Protein AF-A0A7V8A5J1-F1 (afdb_monomer)

Secondary structure (DSSP, 8-state):
-EEPEETTEEHHHHHHHHHHHHHHHHHHHHTT-S---THHHHHHHHHHHHHHHHHHHHHHHHHTTSSEE-

pLDDT: mean 96.16, std 3.03, range [82.56, 98.62]

Sequence (70 aa):
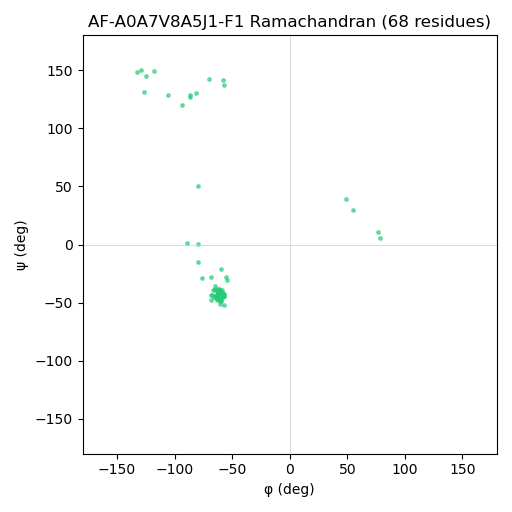MIIPVIFGQPIHVWFGMVLFLMLILQVLIAKKLVPIPFKWHRRLGYLILISAFFHGLVGVGLNFGFFSIG

Foldseek 3Di:
DEFEDDPNHGVLVVLVVVLVVLVVVLVCVVVVVDVDDCVVNVVSVVVSVVSVVVSVVVVVCVVVVVYDYD

Structure (mmCIF, N/CA/C/O backbone):
data_AF-A0A7V8A5J1-F1
#
_entry.id   AF-A0A7V8A5J1-F1
#
loop_
_atom_site.group_PDB
_atom_site.id
_atom_site.type_symbol
_atom_site.label_atom_id
_atom_site.label_alt_id
_atom_site.label_comp_id
_atom_site.label_asym_id
_atom_site.label_entity_id
_atom_site.label_seq_id
_atom_site.pdbx_PDB_ins_code
_atom_site.Cartn_x
_atom_site.Cartn_y
_atom_site.Cartn_z
_atom_site.occupancy
_atom_site.B_iso_or_equiv
_atom_site.auth_seq_id
_atom_site.auth_comp_id
_atom_site.auth_asym_id
_atom_site.auth_atom_id
_atom_site.pdbx_PDB_model_num
ATOM 1 N N . MET A 1 1 ? 17.200 -0.136 -12.745 1.00 84.69 1 MET A N 1
ATOM 2 C CA . MET A 1 1 ? 16.897 -1.452 -12.116 1.00 84.69 1 MET A CA 1
ATOM 3 C C . MET A 1 1 ? 15.629 -2.008 -12.745 1.00 84.69 1 MET A C 1
ATOM 5 O O . MET A 1 1 ? 14.741 -1.221 -13.049 1.00 84.69 1 MET A O 1
ATOM 9 N N . ILE A 1 2 ? 15.574 -3.321 -12.975 1.00 90.50 2 ILE A N 1
ATOM 10 C CA . ILE A 1 2 ? 14.448 -3.976 -13.650 1.00 90.50 2 ILE A CA 1
ATOM 11 C C . ILE A 1 2 ? 13.366 -4.330 -12.625 1.00 90.50 2 ILE A C 1
ATOM 13 O O . ILE A 1 2 ? 13.656 -4.953 -11.604 1.00 90.50 2 ILE A O 1
ATOM 17 N N . ILE A 1 3 ? 12.129 -3.928 -12.901 1.00 91.19 3 ILE A N 1
ATOM 18 C CA . ILE A 1 3 ? 10.940 -4.264 -12.123 1.00 91.19 3 ILE A CA 1
ATOM 19 C C . ILE A 1 3 ? 10.298 -5.504 -12.748 1.00 91.19 3 ILE A C 1
ATOM 21 O O . ILE A 1 3 ? 9.903 -5.437 -13.911 1.00 91.19 3 ILE A O 1
ATOM 25 N N . PRO A 1 4 ? 10.1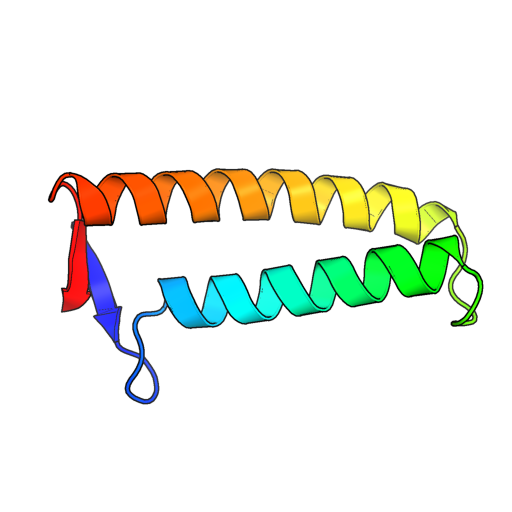55 -6.613 -12.004 1.00 94.19 4 PRO A N 1
ATOM 26 C CA . PRO A 1 4 ? 9.622 -7.847 -12.561 1.00 94.19 4 PRO A CA 1
ATOM 27 C C . PRO A 1 4 ? 8.129 -7.727 -12.881 1.00 94.19 4 PRO A C 1
ATOM 29 O O . PRO A 1 4 ? 7.355 -7.142 -12.109 1.00 94.19 4 PRO A O 1
ATOM 32 N N . VAL A 1 5 ? 7.723 -8.347 -13.986 1.00 95.69 5 VAL A N 1
ATOM 33 C CA . VAL A 1 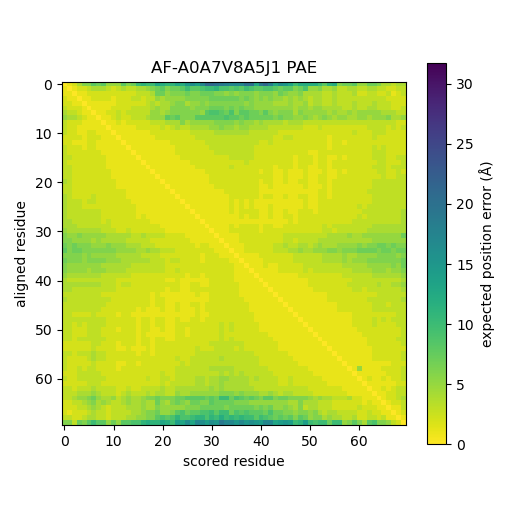5 ? 6.321 -8.612 -14.312 1.00 95.69 5 VAL A CA 1
ATOM 34 C C . VAL A 1 5 ? 5.886 -9.926 -13.672 1.00 95.69 5 VAL A C 1
ATOM 36 O O . VAL A 1 5 ? 6.506 -10.973 -13.843 1.00 95.69 5 VAL A O 1
ATOM 39 N N . ILE A 1 6 ? 4.790 -9.868 -12.922 1.00 94.25 6 ILE A N 1
ATOM 40 C CA . ILE A 1 6 ? 4.170 -11.016 -12.263 1.00 94.25 6 ILE A CA 1
ATOM 41 C C . ILE A 1 6 ? 2.700 -11.025 -12.684 1.00 94.25 6 ILE A C 1
ATOM 43 O O . ILE A 1 6 ? 2.045 -9.988 -12.650 1.00 94.25 6 ILE A O 1
ATOM 47 N N . PHE A 1 7 ? 2.176 -12.172 -13.122 1.00 92.75 7 PHE A N 1
ATOM 48 C CA . PHE A 1 7 ? 0.786 -12.302 -13.596 1.00 92.75 7 PHE A CA 1
ATOM 49 C C . PHE A 1 7 ? 0.365 -11.221 -14.617 1.00 92.75 7 PHE A C 1
ATOM 51 O O . PHE A 1 7 ? -0.745 -10.698 -14.569 1.00 92.75 7 PHE A O 1
ATOM 58 N N . GLY A 1 8 ? 1.270 -10.857 -15.533 1.00 92.94 8 GLY A N 1
ATOM 59 C CA . GLY A 1 8 ? 0.994 -9.907 -16.617 1.00 92.94 8 GLY A CA 1
ATOM 60 C C . GLY A 1 8 ? 1.001 -8.429 -16.219 1.00 92.94 8 GLY A C 1
ATOM 61 O O . GLY A 1 8 ? 0.693 -7.588 -17.058 1.00 92.94 8 GLY A O 1
ATOM 62 N N . GLN A 1 9 ? 1.356 -8.091 -14.975 1.00 94.75 9 GLN A N 1
ATOM 63 C CA . GLN A 1 9 ? 1.504 -6.704 -14.526 1.00 94.75 9 GLN A CA 1
ATOM 64 C C . GLN A 1 9 ? 2.820 -6.499 -13.756 1.00 94.75 9 GLN A C 1
ATOM 66 O O . GLN A 1 9 ? 3.280 -7.416 -13.068 1.00 94.75 9 GLN A O 1
ATOM 71 N N . PRO A 1 10 ? 3.444 -5.309 -13.820 1.00 95.25 10 PRO A N 1
ATOM 72 C CA . PRO A 1 10 ? 4.622 -5.000 -13.014 1.00 95.25 10 PRO A CA 1
ATOM 73 C C . PRO A 1 10 ? 4.323 -5.143 -11.519 1.00 95.25 10 PRO A C 1
ATOM 75 O O . PRO A 1 10 ? 3.265 -4.712 -11.052 1.00 95.25 10 PRO A O 1
ATOM 78 N N . ILE A 1 11 ? 5.273 -5.657 -10.731 1.00 95.12 11 ILE A N 1
ATOM 79 C CA . ILE A 1 11 ? 5.100 -5.801 -9.271 1.00 95.12 11 ILE A CA 1
ATOM 80 C C . ILE A 1 11 ? 4.740 -4.475 -8.577 1.00 95.12 11 ILE A C 1
ATOM 82 O O . ILE A 1 11 ? 4.018 -4.467 -7.582 1.00 95.12 11 ILE A O 1
ATOM 86 N N . HIS A 1 12 ? 5.169 -3.342 -9.142 1.00 95.56 12 HIS A N 1
ATOM 87 C CA . HIS A 1 12 ? 4.790 -2.006 -8.683 1.00 95.56 12 HIS A CA 1
ATOM 88 C C . HIS A 1 12 ? 3.266 -1.773 -8.707 1.00 95.56 12 HIS A C 1
ATOM 90 O O . HIS A 1 12 ? 2.723 -1.199 -7.762 1.00 95.56 12 HIS A O 1
ATOM 96 N N . VAL A 1 13 ? 2.567 -2.267 -9.737 1.00 96.38 13 VAL A N 1
ATOM 97 C CA . VAL A 1 13 ? 1.105 -2.151 -9.873 1.00 96.38 13 VAL A CA 1
ATOM 98 C C . VAL A 1 13 ? 0.402 -2.987 -8.806 1.00 96.38 13 VAL A C 1
ATOM 100 O O . VAL A 1 13 ? -0.462 -2.473 -8.097 1.00 96.38 13 VAL A O 1
ATOM 103 N N . TRP A 1 14 ? 0.817 -4.243 -8.623 1.00 96.62 14 TRP A N 1
ATOM 104 C CA . TRP A 1 14 ? 0.282 -5.111 -7.567 1.00 96.62 14 TRP A CA 1
ATOM 105 C C . TRP A 1 14 ? 0.458 -4.501 -6.181 1.00 96.62 14 TRP A C 1
ATOM 107 O O . TRP A 1 14 ? -0.469 -4.496 -5.370 1.00 96.62 14 TRP A O 1
ATOM 117 N N . PHE A 1 15 ? 1.630 -3.925 -5.926 1.00 96.44 15 PHE A N 1
ATOM 118 C CA . PHE A 1 15 ? 1.894 -3.216 -4.685 1.00 96.44 15 PHE A CA 1
ATOM 119 C C . PHE A 1 15 ? 0.955 -2.014 -4.490 1.00 96.44 15 PHE A C 1
ATOM 121 O O . PHE A 1 15 ? 0.437 -1.816 -3.391 1.00 96.44 15 PHE A O 1
ATOM 128 N N . GLY A 1 16 ? 0.668 -1.262 -5.557 1.00 97.69 16 GLY A N 1
ATOM 129 C CA . GLY A 1 16 ? -0.324 -0.184 -5.539 1.00 97.69 16 GLY A CA 1
ATOM 130 C C . GLY A 1 16 ? -1.735 -0.667 -5.194 1.00 97.69 16 GLY A C 1
ATOM 131 O O . GLY A 1 16 ? -2.421 -0.034 -4.392 1.00 97.69 16 GLY A O 1
ATOM 132 N N . MET A 1 17 ? -2.153 -1.824 -5.716 1.00 98.00 17 MET A N 1
ATOM 133 C CA . MET A 1 17 ? -3.452 -2.422 -5.375 1.00 98.00 17 MET A CA 1
ATOM 134 C C . MET A 1 17 ? -3.530 -2.815 -3.896 1.00 98.00 17 MET A C 1
ATOM 136 O O . MET A 1 17 ? -4.518 -2.510 -3.229 1.00 98.00 17 MET A O 1
ATOM 140 N N . VAL A 1 18 ? -2.481 -3.443 -3.356 1.00 97.75 18 VAL A N 1
ATOM 141 C CA . VAL A 1 18 ? -2.413 -3.787 -1.925 1.00 97.75 18 VAL A CA 1
ATOM 142 C C . VAL A 1 18 ? -2.484 -2.524 -1.064 1.00 97.75 18 VAL A C 1
ATOM 144 O O . VAL A 1 18 ? -3.268 -2.473 -0.115 1.00 97.75 18 VAL A O 1
ATOM 147 N N . LEU A 1 19 ? -1.733 -1.480 -1.422 1.00 98.19 19 LEU A N 1
ATOM 148 C CA . LEU A 1 19 ? -1.766 -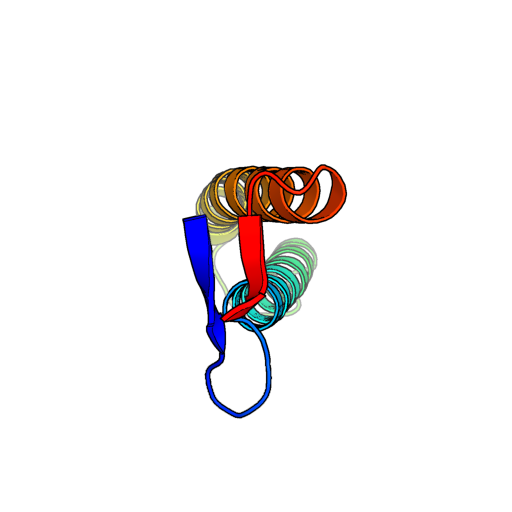0.193 -0.728 1.00 98.19 19 LEU A CA 1
ATOM 149 C C . LEU A 1 19 ? -3.168 0.439 -0.753 1.00 98.19 19 LEU A C 1
ATOM 151 O O . LEU A 1 19 ? -3.638 0.948 0.265 1.00 98.19 19 LEU A O 1
ATOM 155 N N . PHE A 1 20 ? -3.860 0.367 -1.890 1.00 98.50 20 PHE A N 1
ATOM 156 C CA . PHE A 1 20 ? -5.233 0.850 -2.023 1.00 98.50 20 PHE A CA 1
ATOM 157 C C . PHE A 1 20 ? -6.210 0.082 -1.119 1.00 98.50 20 PHE A C 1
ATOM 159 O O . PHE A 1 20 ? -7.018 0.697 -0.420 1.00 98.50 20 PHE A O 1
ATOM 166 N N . LEU A 1 21 ? -6.095 -1.247 -1.043 1.00 98.44 21 LEU A N 1
ATOM 167 C CA . LEU A 1 21 ? -6.896 -2.058 -0.119 1.00 98.44 21 LEU A CA 1
ATOM 168 C C . LEU A 1 21 ? -6.618 -1.701 1.348 1.00 98.44 21 LEU A C 1
ATOM 170 O O . LEU A 1 21 ? -7.550 -1.608 2.151 1.00 98.44 21 LEU A O 1
ATOM 174 N N . MET A 1 22 ? -5.356 -1.444 1.702 1.00 98.25 22 MET A N 1
ATOM 175 C CA . MET A 1 22 ? -4.994 -0.978 3.044 1.00 98.25 22 MET A CA 1
ATOM 176 C C . MET A 1 22 ? -5.638 0.378 3.360 1.00 98.25 22 MET A C 1
ATOM 178 O O . MET A 1 22 ? -6.152 0.556 4.464 1.00 98.25 22 MET A O 1
ATOM 182 N N . LEU A 1 23 ? -5.668 1.313 2.404 1.00 98.50 23 LEU A N 1
ATOM 183 C CA . LEU A 1 23 ? -6.348 2.605 2.556 1.00 98.50 23 LEU A CA 1
ATOM 184 C C . LEU A 1 23 ? -7.859 2.445 2.762 1.00 98.50 23 LEU A C 1
ATOM 186 O O . LEU A 1 23 ? -8.421 3.090 3.650 1.00 98.50 23 LEU A O 1
ATOM 190 N N . ILE A 1 24 ? -8.514 1.559 2.005 1.00 98.62 24 ILE A N 1
ATOM 191 C CA . ILE A 1 24 ? -9.935 1.242 2.217 1.00 98.62 24 ILE A CA 1
ATOM 192 C C . ILE A 1 24 ? -10.143 0.745 3.648 1.00 98.62 24 ILE A C 1
ATOM 194 O O . ILE A 1 24 ? -10.969 1.296 4.378 1.00 98.62 24 ILE A O 1
ATOM 198 N N . LEU A 1 25 ? -9.359 -0.245 4.082 1.00 98.19 25 LEU A N 1
ATOM 199 C CA . LEU A 1 25 ? -9.450 -0.783 5.437 1.00 98.19 25 LEU A CA 1
ATOM 200 C C . LEU A 1 25 ? -9.221 0.305 6.498 1.00 98.19 25 LEU A C 1
ATOM 202 O O . LEU A 1 25 ? -9.971 0.381 7.469 1.00 98.19 25 LEU A O 1
ATOM 206 N N . GLN A 1 26 ? -8.247 1.193 6.294 1.00 98.44 26 GLN A N 1
ATOM 207 C CA . GLN A 1 26 ? -7.962 2.317 7.188 1.00 98.44 26 GLN A CA 1
ATOM 208 C C . GLN A 1 26 ? -9.189 3.218 7.384 1.00 98.44 26 GLN A C 1
ATOM 210 O O . GLN A 1 26 ? -9.506 3.582 8.523 1.00 98.44 26 GLN A O 1
ATOM 215 N N . VAL A 1 27 ? -9.901 3.535 6.296 1.00 98.50 27 VAL A N 1
ATOM 216 C CA . VAL A 1 27 ? -11.143 4.325 6.321 1.00 98.50 27 VAL A CA 1
ATOM 217 C C . VAL A 1 27 ? -12.277 3.553 6.994 1.00 98.50 27 VAL A C 1
ATOM 219 O O . VAL A 1 27 ? -12.991 4.126 7.818 1.00 98.50 27 VAL A O 1
ATOM 222 N N . LEU A 1 28 ? -12.438 2.261 6.696 1.00 98.44 28 LEU A N 1
ATOM 223 C CA . LEU A 1 28 ? -13.472 1.424 7.315 1.00 98.44 28 LEU A CA 1
ATOM 224 C C . LEU A 1 28 ? -13.300 1.339 8.838 1.00 98.44 28 LEU A C 1
ATOM 226 O O . LEU A 1 28 ? -14.286 1.465 9.568 1.00 98.44 28 LEU A O 1
ATOM 230 N N . ILE A 1 29 ? -12.063 1.188 9.327 1.00 98.06 29 ILE A N 1
ATOM 231 C CA . ILE A 1 29 ? -11.765 1.179 10.768 1.00 98.06 29 ILE A CA 1
ATOM 232 C C . ILE A 1 29 ? -12.074 2.550 11.383 1.00 98.06 29 ILE A C 1
ATOM 234 O O . ILE A 1 29 ? -12.715 2.617 12.431 1.00 98.06 29 ILE A O 1
ATOM 238 N N . ALA A 1 30 ? -11.671 3.648 10.729 1.00 98.06 30 ALA A N 1
ATOM 239 C CA . ALA A 1 30 ? -11.941 5.003 11.218 1.00 98.06 30 ALA A CA 1
ATOM 240 C C . ALA A 1 30 ? -13.445 5.288 11.340 1.00 98.06 30 ALA A C 1
ATOM 242 O O . ALA A 1 30 ? -13.891 5.885 12.320 1.00 98.06 30 ALA A O 1
ATOM 243 N N . LYS A 1 31 ? -14.229 4.804 10.371 1.00 98.12 31 LYS A N 1
ATOM 244 C CA . LYS A 1 31 ? -15.693 4.909 10.357 1.00 98.12 31 LYS A CA 1
ATOM 245 C C . LYS A 1 31 ? -16.399 3.875 11.243 1.00 98.12 31 LYS A C 1
ATOM 247 O O . LYS A 1 31 ? -17.624 3.882 11.291 1.00 98.12 31 LYS A O 1
ATOM 252 N N . LYS A 1 32 ? -15.662 2.996 11.937 1.00 96.75 32 LYS A N 1
ATOM 253 C CA . LYS A 1 32 ? -16.204 1.893 12.754 1.00 96.75 32 LYS A CA 1
ATOM 254 C C . LYS A 1 32 ? -17.145 0.955 11.977 1.00 96.75 32 LYS A C 1
ATOM 256 O O . LYS A 1 32 ? -18.043 0.361 12.561 1.00 96.75 32 LYS A O 1
ATOM 261 N N . LEU A 1 33 ? -16.929 0.811 10.667 1.00 98.00 33 LEU A N 1
ATOM 262 C CA . LEU A 1 33 ? -17.712 -0.085 9.803 1.00 98.00 33 LEU A CA 1
ATOM 263 C C . LEU A 1 33 ? -17.262 -1.548 9.913 1.00 98.00 33 LEU A C 1
ATOM 265 O O . LEU A 1 33 ? -17.968 -2.450 9.477 1.00 98.00 33 LEU A O 1
ATOM 269 N 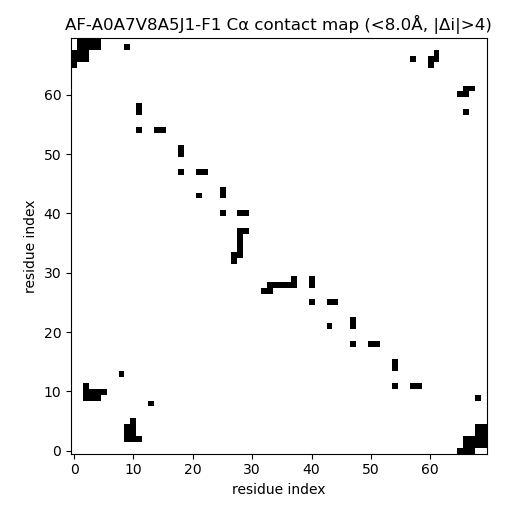N . VAL A 1 34 ? -16.087 -1.782 10.498 1.00 97.25 34 VAL A N 1
ATOM 270 C CA . VAL A 1 34 ? -15.539 -3.111 10.786 1.00 97.25 34 VAL A CA 1
ATOM 271 C C . VAL A 1 34 ? -15.190 -3.214 12.275 1.00 97.25 34 VAL A C 1
ATOM 273 O O . VAL A 1 34 ? -14.733 -2.223 12.855 1.00 97.25 34 VAL A O 1
ATOM 276 N N . PRO A 1 35 ? -15.360 -4.387 12.914 1.00 96.38 35 PRO A N 1
ATOM 277 C CA . PRO A 1 35 ? -15.163 -4.571 14.355 1.00 96.38 35 PRO A CA 1
ATOM 278 C C . PRO A 1 35 ? -13.676 -4.709 14.732 1.00 96.38 35 PRO A C 1
ATOM 280 O O . PRO A 1 35 ? -13.266 -5.645 15.415 1.00 96.38 35 PRO A O 1
ATOM 283 N N . ILE A 1 36 ? -12.835 -3.783 14.268 1.00 96.62 36 ILE A N 1
ATOM 284 C CA . ILE A 1 36 ? -11.390 -3.795 14.510 1.00 96.62 36 ILE A CA 1
ATOM 285 C C . ILE A 1 36 ? -11.040 -2.714 15.544 1.00 96.62 36 ILE A C 1
ATOM 287 O O . ILE A 1 36 ? -11.400 -1.549 15.361 1.00 96.62 36 ILE A O 1
ATOM 291 N N . PRO A 1 37 ? -10.294 -3.046 16.617 1.00 96.25 37 PRO A N 1
ATOM 292 C CA . PRO A 1 37 ? -9.872 -2.067 17.615 1.00 96.25 37 PRO A CA 1
ATOM 293 C C . PRO A 1 37 ? -9.070 -0.906 17.013 1.00 96.25 37 PRO A C 1
ATOM 295 O O . PRO A 1 37 ? -8.123 -1.124 16.257 1.00 96.25 37 PRO A O 1
ATOM 298 N N . PHE A 1 38 ? -9.351 0.327 17.445 1.00 95.81 38 PHE A N 1
ATOM 299 C CA . PHE A 1 38 ? -8.735 1.543 16.891 1.00 95.81 38 PHE A CA 1
ATOM 300 C C . PHE A 1 38 ? -7.198 1.594 17.017 1.00 95.81 38 PHE A C 1
ATOM 302 O O . PHE A 1 38 ? -6.527 2.247 16.223 1.00 95.81 38 PHE A O 1
ATOM 309 N N . LYS A 1 39 ? -6.589 0.835 17.943 1.00 96.81 39 LYS A N 1
ATOM 310 C CA . LYS A 1 39 ? -5.120 0.665 18.001 1.00 96.81 39 LYS A CA 1
ATOM 311 C C . LYS A 1 39 ? -4.525 0.164 16.676 1.00 96.81 39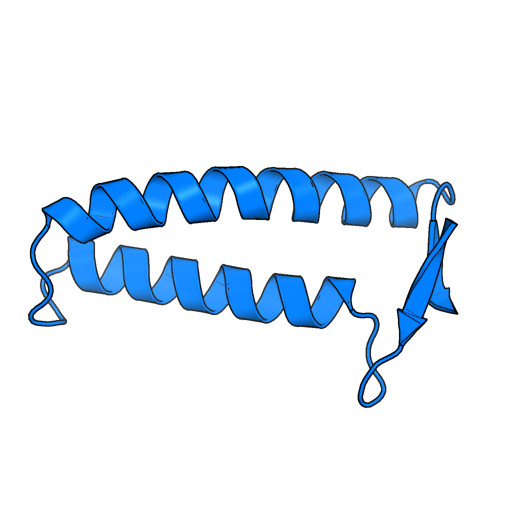 LYS A C 1
ATOM 313 O O . LYS A 1 39 ? -3.390 0.505 16.345 1.00 96.81 39 LYS A O 1
ATOM 318 N N . TRP A 1 40 ? -5.290 -0.618 15.913 1.00 97.31 40 TRP A N 1
ATOM 319 C CA . TRP A 1 40 ? -4.885 -1.111 14.601 1.00 97.31 40 TRP A CA 1
ATOM 320 C C . TRP A 1 40 ? -4.982 -0.046 13.511 1.00 97.31 40 TRP A C 1
ATOM 322 O O . TRP A 1 40 ? -4.143 -0.073 12.623 1.00 97.31 40 TRP A O 1
ATOM 332 N N . HIS A 1 41 ? -5.883 0.938 13.620 1.00 98.00 41 HIS A N 1
ATOM 333 C CA . HIS A 1 41 ? -5.917 2.094 12.711 1.00 98.00 41 HIS A CA 1
ATOM 334 C C . HIS A 1 41 ? -4.583 2.852 12.734 1.00 98.00 41 HIS A C 1
ATOM 336 O O . HIS A 1 41 ? -4.016 3.174 11.694 1.00 98.00 41 HIS A O 1
ATOM 342 N N . ARG A 1 42 ? -4.015 3.086 13.925 1.00 97.75 42 ARG A N 1
ATOM 343 C CA . ARG A 1 42 ? -2.713 3.764 14.042 1.00 97.75 42 ARG A CA 1
ATOM 344 C C . ARG A 1 42 ? -1.572 2.938 13.439 1.00 97.75 42 ARG A C 1
ATOM 346 O O . ARG A 1 42 ? -0.745 3.479 12.714 1.00 97.75 42 ARG A O 1
ATOM 353 N N . ARG A 1 43 ? -1.526 1.631 13.724 1.00 98.12 43 ARG A N 1
ATOM 354 C CA . ARG A 1 43 ? -0.495 0.724 13.181 1.00 98.12 43 ARG A CA 1
ATOM 355 C C . ARG A 1 43 ? -0.588 0.610 11.660 1.00 98.12 43 ARG A C 1
ATOM 357 O O . ARG A 1 43 ? 0.427 0.735 10.984 1.00 98.12 43 ARG A O 1
ATOM 364 N N . LEU A 1 44 ? -1.799 0.426 11.137 1.00 98.31 44 LEU A N 1
ATOM 365 C CA . LEU A 1 44 ? -2.065 0.352 9.705 1.00 98.31 44 LEU A CA 1
ATOM 366 C C . LEU A 1 44 ? -1.704 1.669 9.009 1.00 98.31 44 LEU A C 1
ATOM 368 O O . LEU A 1 44 ? -1.090 1.633 7.952 1.00 98.31 44 LEU A O 1
ATOM 372 N N . GLY A 1 45 ? -1.969 2.816 9.639 1.00 98.44 45 GLY A N 1
ATOM 373 C CA . GLY A 1 45 ? -1.544 4.122 9.136 1.00 98.44 45 GLY A CA 1
ATOM 374 C C . GLY A 1 45 ? -0.029 4.237 8.931 1.00 98.44 45 GLY A C 1
ATOM 375 O O . GLY A 1 45 ? 0.404 4.697 7.879 1.00 98.44 45 GLY A O 1
ATOM 376 N N . TYR A 1 46 ? 0.788 3.768 9.882 1.00 98.50 46 TYR A N 1
ATOM 377 C CA . TYR A 1 46 ? 2.248 3.758 9.707 1.00 98.50 46 TYR A CA 1
ATOM 378 C C . TYR A 1 46 ? 2.701 2.801 8.601 1.00 98.50 46 TYR A C 1
ATOM 380 O O . TYR A 1 46 ? 3.592 3.148 7.829 1.00 98.50 46 TYR A O 1
ATOM 388 N N . LEU A 1 47 ? 2.071 1.627 8.489 1.00 98.19 47 LEU A N 1
ATOM 389 C CA . LEU A 1 47 ? 2.357 0.693 7.397 1.00 98.19 47 LEU A CA 1
ATOM 390 C C . LEU A 1 47 ? 2.025 1.315 6.036 1.00 98.19 47 LEU A C 1
ATOM 392 O O . LEU A 1 47 ? 2.862 1.289 5.142 1.00 98.19 47 LEU A O 1
ATOM 396 N N . ILE A 1 48 ? 0.853 1.945 5.903 1.00 98.62 48 ILE A N 1
ATOM 397 C CA . ILE A 1 48 ? 0.444 2.667 4.690 1.00 98.62 48 ILE A CA 1
ATOM 398 C C . ILE A 1 48 ? 1.440 3.771 4.359 1.00 98.62 48 ILE A C 1
ATOM 400 O O . ILE A 1 48 ? 1.826 3.888 3.204 1.00 98.62 48 ILE A O 1
ATOM 404 N N . LEU A 1 49 ? 1.873 4.564 5.342 1.00 98.44 49 LEU A N 1
ATOM 405 C CA . LEU A 1 49 ? 2.816 5.659 5.114 1.00 98.44 49 LEU A CA 1
ATOM 406 C C . LEU A 1 49 ? 4.137 5.151 4.522 1.00 98.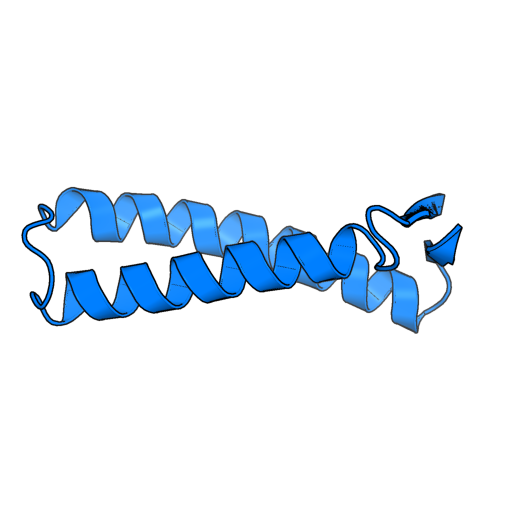44 49 LEU A C 1
ATOM 408 O O . LEU A 1 49 ? 4.603 5.673 3.510 1.00 98.44 49 LEU A O 1
ATOM 412 N N . ILE A 1 50 ? 4.712 4.108 5.125 1.00 98.25 50 ILE A N 1
ATOM 413 C CA . ILE A 1 50 ? 5.962 3.498 4.656 1.00 98.25 50 ILE A CA 1
ATOM 414 C C . ILE A 1 50 ? 5.763 2.901 3.259 1.00 98.25 50 ILE A C 1
ATOM 416 O O . ILE A 1 50 ? 6.556 3.154 2.352 1.00 98.25 50 ILE A O 1
ATOM 420 N N . SER A 1 51 ? 4.685 2.142 3.059 1.00 97.88 51 SER A N 1
ATOM 421 C CA . SER A 1 51 ? 4.387 1.522 1.771 1.00 97.88 51 SER A CA 1
ATOM 422 C C . SER A 1 51 ? 4.146 2.557 0.670 1.00 97.88 51 SER A C 1
ATOM 424 O O . SER A 1 51 ? 4.681 2.407 -0.424 1.00 97.88 51 SER A O 1
ATOM 426 N N . ALA A 1 52 ? 3.410 3.632 0.955 1.00 98.31 52 ALA A N 1
ATOM 427 C CA . ALA A 1 52 ? 3.150 4.721 0.018 1.00 98.31 52 ALA A CA 1
ATOM 428 C C . ALA A 1 52 ? 4.426 5.474 -0.361 1.00 98.31 52 ALA A C 1
ATOM 430 O O . ALA A 1 52 ? 4.599 5.815 -1.528 1.00 98.31 52 ALA A O 1
ATOM 431 N N . PHE A 1 53 ? 5.339 5.682 0.590 1.00 98.38 53 PHE A N 1
ATOM 432 C CA . PHE A 1 53 ? 6.639 6.285 0.312 1.00 98.38 53 PHE A CA 1
ATOM 433 C C . PHE A 1 53 ? 7.444 5.449 -0.692 1.00 98.38 53 PHE A C 1
ATOM 435 O O . PHE A 1 53 ? 7.869 5.967 -1.724 1.00 98.38 53 PHE A O 1
ATOM 442 N N . PHE A 1 54 ? 7.582 4.141 -0.451 1.00 97.31 54 PHE A N 1
ATOM 443 C CA . PHE A 1 54 ? 8.265 3.251 -1.396 1.00 97.31 54 PHE A CA 1
ATOM 444 C C . PHE A 1 54 ? 7.525 3.132 -2.732 1.00 97.31 54 PHE A 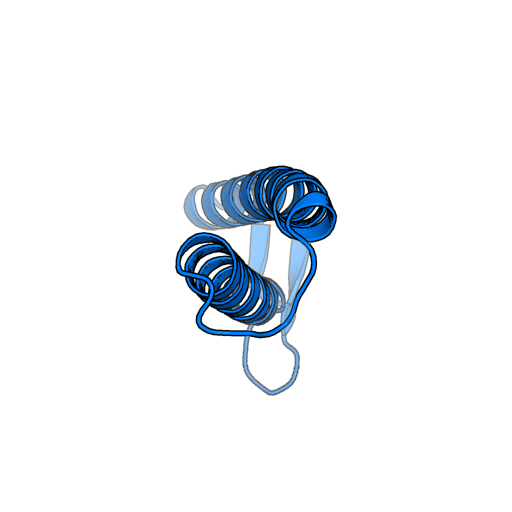C 1
ATOM 446 O O . PHE A 1 54 ? 8.164 3.128 -3.782 1.00 97.31 54 PHE A O 1
ATOM 453 N N . HIS A 1 55 ? 6.190 3.083 -2.718 1.00 97.44 55 HIS A N 1
ATOM 454 C CA . HIS A 1 55 ? 5.384 3.043 -3.938 1.00 97.44 55 HIS A CA 1
ATOM 455 C C . HIS A 1 55 ? 5.642 4.298 -4.780 1.00 97.44 55 HIS A C 1
ATOM 457 O O . HIS A 1 55 ? 5.972 4.192 -5.958 1.00 97.44 55 HIS A O 1
ATOM 463 N N . GLY A 1 56 ? 5.591 5.477 -4.156 1.00 97.38 56 GLY A N 1
ATOM 464 C CA . GLY A 1 56 ? 5.878 6.754 -4.801 1.00 97.38 56 GLY A CA 1
ATOM 465 C C . GLY A 1 56 ? 7.294 6.823 -5.368 1.00 97.38 56 GLY A C 1
ATOM 466 O O . GLY A 1 56 ? 7.452 7.190 -6.528 1.00 97.38 56 GLY A O 1
ATOM 467 N N . LEU A 1 57 ? 8.315 6.404 -4.610 1.00 97.12 57 LEU A N 1
ATOM 468 C CA . LEU A 1 57 ? 9.700 6.373 -5.099 1.00 97.12 57 LEU A CA 1
ATOM 469 C C . LEU A 1 57 ? 9.867 5.491 -6.340 1.00 97.12 57 LEU A C 1
ATOM 471 O O . LEU A 1 57 ? 10.552 5.883 -7.284 1.00 97.12 57 LEU A O 1
ATOM 475 N N . VAL A 1 58 ? 9.230 4.318 -6.362 1.00 95.94 58 VAL A N 1
ATOM 476 C CA . VAL A 1 58 ? 9.274 3.423 -7.525 1.00 95.94 58 VAL A CA 1
ATOM 477 C C . VAL A 1 58 ? 8.544 4.035 -8.721 1.00 95.94 58 VAL A C 1
ATOM 479 O O . VAL A 1 58 ? 9.081 4.010 -9.826 1.00 95.94 58 VAL A O 1
ATOM 482 N N . GLY A 1 59 ? 7.369 4.633 -8.510 1.00 96.38 59 GLY A N 1
ATOM 483 C CA . GLY A 1 59 ? 6.615 5.307 -9.572 1.00 96.38 59 GLY A CA 1
ATOM 484 C C . GLY A 1 59 ? 7.377 6.493 -10.170 1.00 96.38 59 GLY A C 1
ATOM 485 O O . GLY A 1 59 ? 7.480 6.619 -11.389 1.00 96.38 59 GLY A O 1
ATOM 486 N N . VAL A 1 60 ? 7.999 7.314 -9.320 1.00 97.38 60 VAL A N 1
ATOM 487 C CA . VAL A 1 60 ? 8.899 8.399 -9.739 1.00 97.38 60 VAL A CA 1
ATOM 488 C C . VAL A 1 60 ? 10.082 7.833 -10.525 1.00 97.38 60 VAL A C 1
ATOM 490 O O . VAL A 1 60 ? 10.380 8.309 -11.617 1.00 97.38 60 VAL A O 1
ATOM 493 N N . GLY A 1 61 ? 10.725 6.780 -10.018 1.00 96.44 61 GLY A N 1
ATOM 494 C CA . GLY A 1 61 ? 11.856 6.146 -10.689 1.00 96.44 61 GLY A CA 1
ATOM 495 C C . GLY A 1 61 ? 11.515 5.571 -12.067 1.00 96.44 61 GLY A C 1
ATOM 496 O O . GLY A 1 61 ? 12.315 5.711 -12.990 1.00 96.44 61 GLY A O 1
ATOM 497 N N . LEU A 1 62 ? 10.326 4.987 -12.232 1.00 94.44 62 LEU A N 1
ATOM 498 C CA . LEU A 1 62 ? 9.805 4.554 -13.533 1.00 94.44 62 LEU A CA 1
ATOM 499 C C . LEU A 1 62 ? 9.576 5.742 -14.478 1.00 94.44 62 LEU A C 1
ATOM 501 O O . LEU A 1 62 ? 9.983 5.685 -15.634 1.00 94.44 62 LEU A O 1
ATOM 505 N N . ASN A 1 63 ? 8.975 6.830 -13.988 1.00 95.25 63 ASN A N 1
ATOM 506 C CA . ASN A 1 63 ? 8.670 8.007 -14.805 1.00 95.25 63 ASN A CA 1
ATOM 507 C C . ASN A 1 63 ? 9.929 8.720 -15.331 1.00 95.25 63 ASN A C 1
ATOM 509 O O . ASN A 1 63 ? 9.940 9.21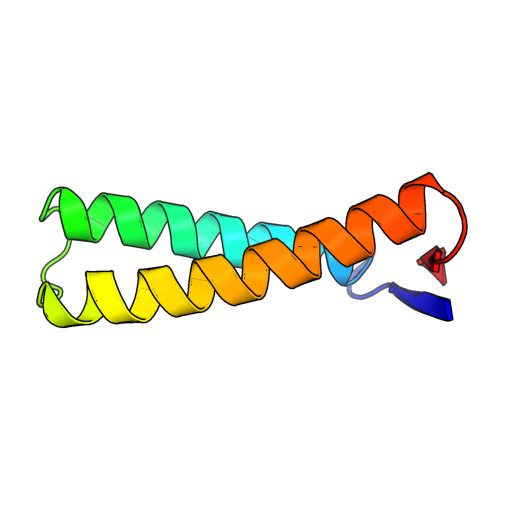2 -16.455 1.00 95.25 63 ASN A O 1
ATOM 513 N N . PHE A 1 64 ? 10.998 8.759 -14.533 1.00 96.44 64 PHE A N 1
ATOM 514 C CA . PHE A 1 64 ? 12.284 9.344 -14.932 1.00 96.44 64 PHE A CA 1
ATOM 515 C C . PHE A 1 64 ? 13.236 8.346 -15.619 1.00 96.44 64 PHE A C 1
ATOM 517 O O . PHE A 1 64 ? 14.355 8.717 -15.966 1.00 96.44 64 PHE A O 1
ATOM 524 N N . GLY A 1 65 ? 12.828 7.087 -15.814 1.00 91.81 65 GLY A N 1
ATOM 525 C CA . GLY A 1 65 ? 13.639 6.065 -16.488 1.00 91.81 65 GLY A CA 1
ATOM 526 C C . GLY A 1 65 ? 14.779 5.470 -15.649 1.00 91.81 65 GLY A C 1
ATOM 527 O O . GLY A 1 65 ? 15.608 4.730 -16.174 1.00 91.81 65 GLY A O 1
ATOM 528 N N . PHE A 1 66 ? 14.828 5.737 -14.339 1.00 93.06 66 PHE A N 1
ATOM 529 C CA . PHE A 1 66 ? 15.759 5.073 -13.411 1.00 93.06 66 PHE A CA 1
ATOM 530 C C . PHE A 1 66 ? 15.415 3.585 -13.216 1.00 93.06 66 PHE A C 1
ATOM 532 O O . PHE A 1 66 ? 16.284 2.742 -12.933 1.00 93.06 66 PHE A O 1
ATOM 539 N N . PHE A 1 67 ? 14.135 3.252 -13.384 1.00 93.94 67 PHE A N 1
ATOM 540 C CA . PHE A 1 67 ? 13.617 1.892 -13.396 1.00 93.94 67 PHE A CA 1
ATOM 541 C C . PHE A 1 67 ? 12.983 1.564 -14.744 1.00 93.94 67 PHE A C 1
ATOM 543 O O . PHE A 1 67 ? 12.425 2.434 -15.406 1.00 93.94 67 PHE A O 1
ATOM 550 N N . SER A 1 68 ? 13.051 0.294 -15.128 1.00 91.19 68 SER A N 1
ATOM 551 C CA . SER A 1 68 ? 12.418 -0.236 -16.335 1.00 91.19 68 SER A CA 1
ATOM 552 C C . SER A 1 68 ? 11.593 -1.468 -15.985 1.00 91.19 68 SER A C 1
ATOM 554 O O . SER A 1 68 ? 11.910 -2.181 -15.035 1.00 91.19 68 SER A O 1
ATOM 556 N N . ILE A 1 69 ? 10.517 -1.711 -16.728 1.00 90.56 69 ILE A N 1
ATOM 557 C CA . ILE A 1 69 ? 9.708 -2.927 -16.592 1.00 90.56 69 ILE A CA 1
ATOM 558 C C . ILE A 1 69 ? 10.416 -4.041 -17.372 1.00 90.56 69 ILE A C 1
ATOM 560 O O . ILE A 1 69 ? 10.828 -3.808 -18.509 1.00 90.56 69 ILE A O 1
ATOM 564 N N . GLY A 1 70 ? 10.608 -5.196 -16.735 1.00 82.56 70 GLY A N 1
ATOM 565 C CA . GLY A 1 70 ? 11.249 -6.380 -17.320 1.00 82.56 70 GLY A CA 1
ATOM 566 C C . GLY A 1 70 ? 10.286 -7.486 -17.680 1.00 82.56 70 GLY A C 1
ATOM 567 O O . GLY A 1 70 ? 9.183 -7.516 -17.095 1.00 82.56 70 GLY A O 1
#

Nearest PDB structures (foldseek):
  7enc-assembly1_j  TM=7.955E-01  e=9.069E+00  Homo sapiens

Radius of gyration: 14.7 Å; Cα contacts (8 Å, |Δi|>4): 54; chains: 1; bounding box: 35×22×35 Å

Mean predicted aligned error: 2.87 Å

Solvent-accessible surface area (backbone atoms only — not comparable to full-atom values): 3943 Å² total; per-residue (Å²): 87,75,38,54,56,52,97,90,38,44,50,70,56,58,50,49,52,53,51,49,51,51,51,52,50,45,50,33,39,73,69,61,76,42,101,55,66,67,75,49,46,58,54,50,50,53,52,49,52,56,51,49,52,54,50,50,52,52,52,51,30,43,75,75,62,60,27,43,84,87